Protein AF-A0AAV9P1Z9-F1 (afdb_monomer_lite)

Organism: NCBI:txid1690608

Secondary structure (DSSP, 8-state):
--HHHHHHHHHHHHHHHHHHHHHHHHHH-HHHHHHHH-HHHHTS-HHHHHHHHHHHHHHHHHHHHHHHHT-HHHHHHHHHHHHHHHHHHHHHS-GGGHHHHHHHHHHHHHHHHHHHT-

Structure (mmCIF, N/CA/C/O backbone):
data_AF-A0AAV9P1Z9-F1
#
_entry.id   AF-A0AAV9P1Z9-F1
#
loop_
_atom_site.group_PDB
_atom_site.id
_atom_site.type_symbol
_atom_site.label_atom_id
_atom_site.label_alt_id
_atom_site.label_comp_id
_atom_site.label_asym_id
_atom_site.label_entity_id
_atom_site.label_seq_id
_atom_site.pdbx_PDB_ins_code
_atom_site.Cartn_x
_atom_site.Cartn_y
_atom_site.Cartn_z
_atom_site.occupancy
_atom_site.B_iso_or_equiv
_atom_site.auth_seq_id
_atom_site.auth_comp_id
_atom_site.auth_asym_id
_atom_site.auth_atom_id
_atom_site.pdbx_PDB_model_num
ATOM 1 N N . MET A 1 1 ? -17.976 5.349 20.675 1.00 64.88 1 MET A N 1
ATOM 2 C CA . MET A 1 1 ? -16.627 5.185 20.078 1.00 64.88 1 MET A CA 1
ATOM 3 C C . MET A 1 1 ? -15.817 6.430 20.422 1.00 64.88 1 MET A C 1
ATOM 5 O O . MET A 1 1 ? -16.415 7.497 20.415 1.00 64.88 1 MET A O 1
ATOM 9 N N . SER A 1 2 ? -14.534 6.334 20.797 1.00 84.94 2 SER A N 1
ATOM 10 C CA . SER A 1 2 ? -13.780 7.551 21.150 1.00 84.94 2 SER A CA 1
ATOM 11 C C . SER A 1 2 ? -13.505 8.405 19.900 1.00 84.94 2 SER A C 1
ATOM 13 O O . SER A 1 2 ? -13.288 7.829 18.827 1.00 84.94 2 SER A O 1
ATOM 15 N N . PRO A 1 3 ? -13.468 9.749 20.014 1.00 85.50 3 PRO A N 1
ATOM 16 C CA . PRO A 1 3 ? -13.176 10.638 18.884 1.00 85.50 3 PRO A CA 1
ATOM 17 C C . PRO A 1 3 ? -11.869 10.277 18.164 1.00 85.50 3 PRO A C 1
ATOM 19 O O . PRO A 1 3 ? -11.802 10.266 16.939 1.00 85.50 3 PRO A O 1
ATOM 22 N N . PHE A 1 4 ? -10.855 9.864 18.929 1.00 83.75 4 PHE A N 1
ATOM 23 C CA . PHE A 1 4 ? -9.570 9.405 18.405 1.00 83.75 4 PHE A CA 1
ATOM 24 C C . PHE A 1 4 ? -9.698 8.188 17.469 1.00 83.75 4 PHE A C 1
ATOM 26 O O . PHE A 1 4 ? -9.153 8.197 16.367 1.00 83.75 4 PHE A O 1
ATOM 33 N N . LYS A 1 5 ? -10.484 7.166 17.847 1.00 79.56 5 LYS A N 1
ATOM 34 C CA . LYS A 1 5 ? -10.724 5.984 16.994 1.00 79.56 5 LYS A CA 1
ATOM 35 C C . LYS A 1 5 ? -11.433 6.353 15.690 1.00 79.56 5 LYS A C 1
ATOM 37 O O . LYS A 1 5 ? -11.174 5.755 14.651 1.00 79.56 5 LYS A O 1
ATOM 42 N N . GLN A 1 6 ? -12.332 7.331 15.741 1.00 83.50 6 GLN A N 1
ATOM 43 C CA . GLN A 1 6 ? -13.087 7.773 14.572 1.00 83.50 6 GLN A CA 1
ATOM 44 C C . GLN A 1 6 ? -12.191 8.497 13.561 1.00 83.50 6 GLN A C 1
ATOM 46 O O . GLN A 1 6 ? -12.288 8.229 12.366 1.00 83.50 6 GLN A O 1
ATOM 51 N N . ILE A 1 7 ? -11.257 9.323 14.042 1.00 87.06 7 ILE A N 1
ATOM 52 C CA . ILE A 1 7 ? -10.239 9.976 13.206 1.00 87.06 7 ILE A CA 1
ATOM 53 C C . ILE A 1 7 ? -9.343 8.934 12.525 1.00 87.06 7 ILE A C 1
ATOM 55 O O . ILE A 1 7 ? -9.175 8.987 11.308 1.00 87.06 7 ILE A O 1
ATOM 59 N N . LEU A 1 8 ? -8.826 7.950 13.273 1.00 82.81 8 LEU A N 1
ATOM 60 C CA . LEU A 1 8 ? -7.992 6.882 12.702 1.00 82.81 8 LEU A CA 1
ATOM 61 C C . LEU A 1 8 ? -8.717 6.114 11.590 1.00 82.81 8 LEU A C 1
ATOM 63 O O . LEU A 1 8 ? -8.132 5.839 10.545 1.00 82.81 8 LEU A O 1
ATOM 67 N N . ARG A 1 9 ? -10.006 5.815 11.782 1.00 83.75 9 ARG A N 1
ATOM 68 C CA . ARG A 1 9 ? -10.822 5.146 10.760 1.00 83.75 9 ARG A CA 1
ATOM 69 C C . ARG A 1 9 ? -10.974 5.991 9.501 1.00 83.75 9 ARG A C 1
ATOM 71 O O . ARG A 1 9 ? -10.780 5.467 8.412 1.00 83.75 9 ARG A O 1
ATOM 78 N N . ILE A 1 10 ? -11.278 7.282 9.633 1.00 87.25 10 ILE A N 1
ATOM 79 C CA . ILE A 1 10 ? -11.404 8.185 8.478 1.00 87.25 10 ILE A CA 1
ATOM 80 C C . ILE A 1 10 ? -10.084 8.252 7.704 1.00 87.25 10 ILE A C 1
ATOM 82 O O . ILE A 1 10 ? -10.088 8.126 6.481 1.00 87.25 10 ILE A O 1
ATOM 86 N N . ILE A 1 11 ? -8.958 8.377 8.414 1.00 86.81 11 ILE A N 1
ATOM 87 C CA . ILE A 1 11 ? -7.625 8.369 7.802 1.00 86.81 11 ILE A CA 1
ATOM 88 C C . ILE A 1 11 ? -7.407 7.071 7.018 1.00 86.81 11 ILE A C 1
ATOM 90 O O . ILE A 1 11 ? -7.011 7.134 5.858 1.00 86.81 11 ILE A O 1
ATOM 94 N N . LEU A 1 12 ? -7.715 5.908 7.602 1.00 85.38 12 LEU A N 1
ATOM 95 C CA . LEU A 1 12 ? -7.549 4.609 6.941 1.00 85.38 12 LEU A CA 1
ATOM 96 C C . LEU A 1 12 ? -8.458 4.436 5.714 1.00 85.38 12 LEU A C 1
ATOM 98 O O . LEU A 1 12 ? -8.012 3.869 4.721 1.00 85.38 12 LEU A O 1
ATOM 102 N N . VAL A 1 13 ? -9.690 4.958 5.739 1.00 89.50 13 VAL A N 1
ATOM 103 C CA . VAL A 1 13 ? -10.585 4.952 4.565 1.00 89.50 13 VAL A CA 1
ATOM 104 C C . VAL A 1 13 ? -9.999 5.789 3.429 1.00 89.50 13 VAL A C 1
ATOM 106 O O . VAL A 1 13 ? -9.891 5.306 2.303 1.00 89.50 13 VAL A O 1
ATOM 109 N N . ILE A 1 14 ? -9.598 7.031 3.719 1.00 90.81 14 ILE A N 1
ATOM 110 C CA . ILE A 1 14 ? -9.010 7.933 2.719 1.00 90.81 14 ILE A CA 1
ATOM 111 C C . ILE A 1 14 ? -7.743 7.303 2.134 1.00 90.81 14 ILE A C 1
ATOM 113 O O . ILE A 1 14 ? -7.573 7.258 0.918 1.00 90.81 14 ILE A O 1
ATOM 117 N N . HIS A 1 15 ? -6.889 6.753 2.996 1.00 87.69 15 HIS A N 1
ATOM 118 C CA . HIS A 1 15 ? -5.671 6.048 2.603 1.00 87.69 15 HIS A CA 1
ATOM 119 C C . HIS A 1 15 ? -5.965 4.845 1.703 1.00 87.69 15 HIS A C 1
ATOM 121 O O . HIS A 1 15 ? -5.323 4.660 0.670 1.00 87.69 15 HIS A O 1
ATOM 127 N N . GLY A 1 16 ? -6.997 4.073 2.051 1.00 89.75 16 GLY A N 1
ATOM 128 C CA . GLY A 1 16 ? -7.451 2.935 1.266 1.00 89.75 16 GLY A CA 1
ATOM 129 C C . GLY A 1 16 ? -7.831 3.324 -0.162 1.00 89.75 16 GLY A C 1
ATOM 130 O O . GLY A 1 16 ? -7.361 2.706 -1.117 1.00 89.75 16 GLY A O 1
ATOM 131 N N . PHE A 1 17 ? -8.605 4.399 -0.325 1.00 93.69 17 PHE A N 1
ATOM 132 C CA . PHE A 1 17 ? -8.967 4.906 -1.650 1.00 93.69 17 PHE A CA 1
ATOM 133 C C . PHE A 1 17 ? -7.775 5.469 -2.427 1.00 93.69 17 PHE A C 1
ATOM 135 O O . PHE A 1 17 ? -7.678 5.233 -3.632 1.00 93.69 17 PHE A O 1
ATOM 142 N N . LEU A 1 18 ? -6.846 6.160 -1.759 1.00 93.00 18 LEU A N 1
ATOM 143 C CA . LEU A 1 18 ? -5.629 6.665 -2.399 1.00 93.00 18 LEU A CA 1
ATOM 144 C C . LEU A 1 18 ? -4.752 5.527 -2.934 1.00 93.00 18 LEU A C 1
ATOM 146 O O . LEU A 1 18 ? -4.297 5.606 -4.073 1.00 93.00 18 LEU A O 1
ATOM 150 N N . ASN A 1 19 ? -4.580 4.441 -2.176 1.00 91.62 19 ASN A N 1
ATOM 151 C CA . ASN A 1 19 ? -3.878 3.253 -2.666 1.00 91.62 19 ASN A CA 1
ATOM 152 C C . ASN A 1 19 ? -4.577 2.605 -3.861 1.00 91.62 19 ASN A C 1
ATOM 154 O O . ASN A 1 19 ? -3.909 2.151 -4.781 1.00 91.62 19 ASN A O 1
ATOM 158 N N . ILE A 1 20 ? -5.912 2.518 -3.842 1.00 94.75 20 ILE A N 1
ATOM 159 C CA . ILE A 1 20 ? -6.671 1.936 -4.956 1.00 94.75 20 ILE A CA 1
ATOM 160 C C . ILE A 1 20 ? -6.447 2.775 -6.216 1.00 94.75 20 ILE A C 1
ATOM 162 O O . ILE A 1 20 ? -6.119 2.229 -7.268 1.00 94.75 20 ILE A O 1
ATOM 166 N N . ALA A 1 21 ? -6.559 4.101 -6.105 1.00 95.62 21 ALA A N 1
ATOM 167 C CA . ALA A 1 21 ? -6.317 5.019 -7.213 1.00 95.62 21 ALA A CA 1
ATOM 168 C C . ALA A 1 21 ? -4.871 4.929 -7.729 1.00 95.62 21 ALA A C 1
ATOM 170 O O . ALA A 1 21 ? -4.652 4.798 -8.935 1.00 95.62 21 ALA A O 1
ATOM 171 N N . GLN A 1 22 ? -3.888 4.930 -6.823 1.00 94.06 22 GLN A N 1
ATOM 172 C CA . GLN A 1 22 ? -2.484 4.724 -7.171 1.00 94.06 22 GLN A CA 1
ATOM 173 C C . GLN A 1 22 ? -2.284 3.375 -7.865 1.00 94.06 22 GLN A C 1
ATOM 175 O O . GLN A 1 22 ? -1.633 3.313 -8.902 1.00 94.06 22 GLN A O 1
ATOM 180 N N . GLY A 1 23 ? -2.858 2.304 -7.324 1.00 93.94 23 GLY A N 1
ATOM 181 C CA . GLY A 1 23 ? -2.739 0.958 -7.858 1.00 93.94 23 GLY A CA 1
ATOM 182 C C . GLY A 1 23 ? -3.295 0.843 -9.274 1.00 93.94 23 GLY A C 1
ATOM 183 O O . GLY A 1 23 ? -2.609 0.317 -10.147 1.00 93.94 23 GLY A O 1
ATOM 184 N N . PHE A 1 24 ? -4.467 1.426 -9.547 1.00 97.12 24 PHE A N 1
ATOM 185 C CA . PHE A 1 24 ? -4.990 1.522 -10.912 1.00 97.12 24 PHE A CA 1
ATOM 186 C C . PHE A 1 24 ? -4.052 2.303 -11.834 1.00 97.12 24 PHE A C 1
ATOM 188 O O . PHE A 1 24 ? -3.783 1.855 -12.948 1.00 97.12 24 PHE A O 1
ATOM 195 N N . TYR A 1 25 ? -3.507 3.431 -11.375 1.00 96.00 25 TYR A N 1
ATOM 196 C CA . TYR A 1 25 ? -2.540 4.192 -12.163 1.00 96.00 25 TYR A CA 1
ATOM 197 C C . TYR A 1 25 ? -1.280 3.371 -12.484 1.00 96.00 25 TYR A C 1
ATOM 199 O O . TYR A 1 25 ? -0.824 3.385 -13.627 1.00 96.00 25 TYR A O 1
ATOM 207 N N . VAL A 1 26 ? -0.762 2.588 -11.533 1.00 94.56 26 VAL A N 1
ATOM 208 C CA . VAL A 1 26 ? 0.383 1.695 -11.771 1.00 94.56 26 VAL A CA 1
ATOM 209 C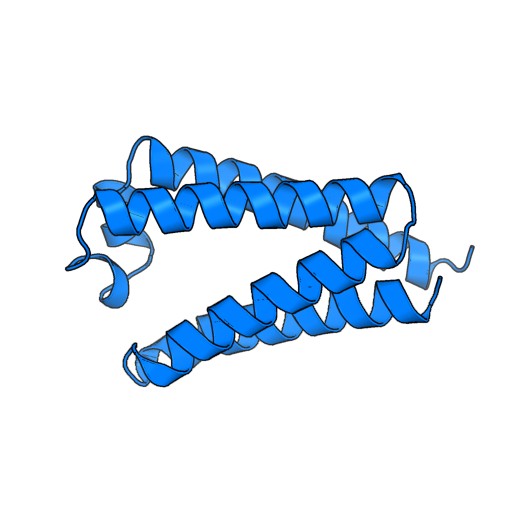 C . VAL A 1 26 ? 0.024 0.569 -12.747 1.00 94.56 26 VAL A C 1
ATOM 211 O O . VAL A 1 26 ? 0.831 0.233 -13.607 1.00 94.56 26 VAL A O 1
ATOM 214 N N . VAL A 1 27 ? -1.178 -0.009 -12.655 1.00 94.62 27 VAL A N 1
ATOM 215 C CA . VAL A 1 27 ? -1.609 -1.103 -13.543 1.00 94.62 27 VAL A CA 1
ATOM 216 C C . VAL A 1 27 ? -1.748 -0.631 -14.993 1.00 94.62 27 VAL A C 1
ATOM 218 O O . VAL A 1 27 ? -1.257 -1.301 -15.904 1.00 94.62 27 VAL A O 1
ATOM 221 N N . PHE A 1 28 ? -2.393 0.519 -15.211 1.00 96.75 28 PHE A N 1
ATOM 222 C CA . PHE A 1 28 ? -2.667 1.036 -16.556 1.00 96.75 28 PHE A CA 1
ATOM 223 C C . PHE A 1 28 ? -1.508 1.839 -17.156 1.00 96.75 28 PHE A C 1
ATOM 225 O O . PHE A 1 28 ? -1.377 1.894 -18.376 1.00 96.75 28 PHE A O 1
ATOM 232 N N . SER A 1 29 ? -0.654 2.429 -16.317 1.00 96.00 29 SER A N 1
ATOM 233 C CA . SER A 1 29 ? 0.460 3.286 -16.740 1.00 96.00 29 SER A CA 1
ATOM 234 C C . SER A 1 29 ? 1.756 2.990 -15.962 1.00 96.00 29 SER A C 1
ATOM 236 O O . SER A 1 29 ? 2.367 3.913 -15.410 1.00 96.00 29 SER A O 1
ATOM 238 N N . PRO A 1 30 ? 2.244 1.731 -15.937 1.00 91.88 30 PRO A N 1
ATOM 239 C CA . PRO A 1 30 ? 3.337 1.302 -15.057 1.00 91.88 30 PRO A CA 1
ATOM 240 C C . PRO A 1 30 ? 4.622 2.102 -15.274 1.00 91.88 30 PRO A C 1
ATOM 242 O O . PRO A 1 30 ? 5.260 2.539 -14.318 1.00 91.88 30 PRO A O 1
ATOM 245 N N . ARG A 1 31 ? 4.986 2.369 -16.534 1.00 92.31 31 ARG A N 1
ATOM 246 C CA . ARG A 1 31 ? 6.192 3.137 -16.881 1.00 92.31 31 ARG A CA 1
ATOM 247 C C . ARG A 1 31 ? 6.098 4.608 -16.485 1.00 92.31 31 ARG A C 1
ATOM 249 O O . ARG A 1 31 ? 7.102 5.190 -16.080 1.00 92.31 31 ARG A O 1
ATOM 256 N N . ALA A 1 32 ? 4.920 5.216 -16.616 1.00 93.25 32 ALA A N 1
ATOM 257 C CA . ALA A 1 32 ? 4.711 6.607 -16.224 1.00 93.25 32 ALA A CA 1
ATOM 258 C C . ALA A 1 32 ? 4.765 6.750 -14.699 1.00 93.25 32 ALA A C 1
ATOM 260 O O . ALA A 1 32 ? 5.439 7.646 -14.192 1.00 93.25 32 ALA A O 1
ATOM 261 N N . TRP A 1 33 ? 4.137 5.815 -13.980 1.00 93.06 33 TRP A N 1
ATOM 262 C CA . TRP A 1 33 ? 4.234 5.745 -12.528 1.00 93.06 33 TRP A CA 1
ATOM 263 C C . TRP A 1 33 ? 5.676 5.531 -12.069 1.00 93.06 33 TRP A C 1
ATOM 265 O O . TRP A 1 33 ? 6.159 6.291 -11.241 1.00 93.06 33 TRP A O 1
ATOM 275 N N . ALA A 1 34 ? 6.404 4.579 -12.657 1.00 89.25 34 ALA A N 1
ATOM 276 C CA . ALA A 1 34 ? 7.791 4.293 -12.295 1.00 89.25 34 ALA A CA 1
ATOM 277 C C . ALA A 1 34 ? 8.713 5.518 -12.422 1.00 89.25 34 ALA A C 1
ATOM 279 O O . ALA A 1 34 ? 9.549 5.752 -11.554 1.00 89.25 34 ALA A O 1
ATOM 280 N N . LYS A 1 35 ? 8.530 6.339 -13.466 1.00 89.31 35 LYS A N 1
ATOM 281 C CA . LYS A 1 35 ? 9.269 7.603 -13.634 1.00 89.31 35 LYS A CA 1
ATOM 282 C C . LYS A 1 35 ? 8.987 8.614 -12.519 1.00 89.31 35 LYS A C 1
ATOM 284 O O . LYS A 1 35 ? 9.884 9.368 -12.163 1.00 89.31 35 LYS A O 1
ATOM 289 N N . GLN A 1 36 ? 7.766 8.638 -11.985 1.00 88.12 36 GLN A N 1
ATOM 290 C CA . GLN A 1 36 ? 7.368 9.533 -10.891 1.00 88.12 36 GLN A CA 1
ATOM 291 C C . GLN A 1 36 ? 7.765 8.985 -9.515 1.00 88.12 36 GLN A C 1
ATOM 293 O O . GLN A 1 36 ? 8.182 9.747 -8.650 1.00 88.12 36 GLN A O 1
ATOM 298 N N . ALA A 1 37 ? 7.649 7.669 -9.322 1.00 82.69 37 ALA A N 1
ATOM 299 C CA . ALA A 1 37 ? 7.949 6.976 -8.072 1.00 82.69 37 ALA A CA 1
ATOM 300 C C . ALA A 1 37 ? 9.452 6.953 -7.748 1.00 82.69 37 ALA A C 1
ATOM 302 O O . ALA A 1 37 ? 9.838 6.740 -6.599 1.00 82.69 37 ALA A O 1
ATOM 303 N N . GLY A 1 38 ? 10.297 7.196 -8.752 1.00 76.88 38 GLY A N 1
ATOM 304 C CA . GLY A 1 38 ? 11.724 7.431 -8.585 1.00 76.88 38 GLY A CA 1
ATOM 305 C C . GLY A 1 38 ? 12.609 6.288 -9.093 1.00 76.88 38 GLY A C 1
ATOM 306 O O . GLY A 1 38 ? 12.116 5.289 -9.626 1.00 76.88 38 GLY A O 1
ATOM 307 N N . PRO A 1 39 ? 13.940 6.424 -8.933 1.00 76.88 39 PRO A N 1
ATOM 308 C CA . PRO A 1 39 ? 14.939 5.585 -9.606 1.00 76.88 39 PRO A CA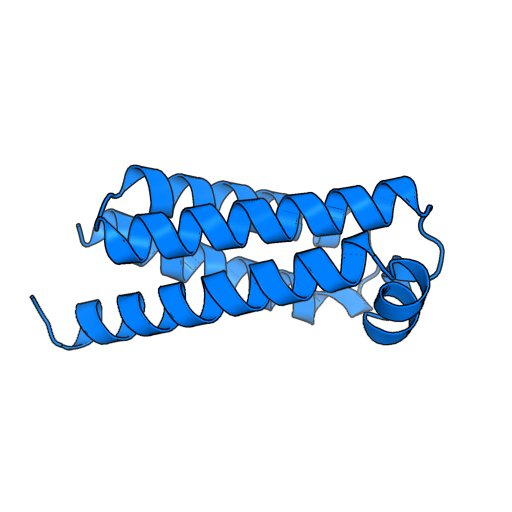 1
ATOM 309 C C . PRO A 1 39 ? 14.764 4.079 -9.381 1.00 76.88 39 PRO A C 1
ATOM 311 O O . PRO A 1 39 ? 15.020 3.285 -10.283 1.00 76.88 39 PRO A O 1
ATOM 314 N N . ALA A 1 40 ? 14.252 3.695 -8.213 1.00 69.50 40 ALA A N 1
ATOM 315 C CA . ALA A 1 40 ? 13.961 2.315 -7.840 1.00 69.50 40 ALA A CA 1
ATOM 316 C C . ALA A 1 40 ? 13.045 1.572 -8.816 1.00 69.50 40 ALA A C 1
ATOM 318 O O . ALA A 1 40 ? 13.240 0.386 -9.077 1.00 69.50 40 ALA A O 1
ATOM 319 N N . PHE A 1 41 ? 12.054 2.262 -9.373 1.00 77.62 41 PHE A N 1
ATOM 320 C CA . PHE A 1 41 ? 11.010 1.624 -10.168 1.00 77.62 41 PHE A CA 1
ATOM 321 C C . PHE A 1 41 ? 11.264 1.751 -11.673 1.00 77.62 41 PHE A C 1
ATOM 323 O O . PHE A 1 41 ? 10.731 0.962 -12.451 1.00 77.62 41 PHE A O 1
ATOM 330 N N . VAL A 1 42 ? 12.117 2.692 -12.099 1.00 80.44 42 VAL A N 1
ATOM 331 C CA . VAL A 1 42 ? 12.392 2.989 -13.520 1.00 80.44 42 VAL A CA 1
ATOM 332 C C . VAL A 1 42 ? 12.959 1.778 -14.274 1.00 80.44 42 VAL A C 1
ATOM 334 O O . VAL A 1 42 ? 12.604 1.566 -15.433 1.00 80.44 42 VAL A O 1
ATOM 337 N N . GLY A 1 43 ? 13.782 0.956 -13.615 1.00 78.44 43 GLY A N 1
ATOM 338 C CA . GLY A 1 43 ? 14.372 -0.259 -14.193 1.00 78.44 43 GLY A CA 1
ATOM 339 C C . GLY A 1 43 ? 13.519 -1.527 -14.065 1.00 78.44 43 GLY A C 1
ATOM 340 O O . GLY A 1 43 ? 13.889 -2.565 -14.608 1.00 78.44 43 GLY A O 1
ATOM 341 N N . SER A 1 44 ? 12.384 -1.470 -13.363 1.00 82.50 44 SER A N 1
ATOM 342 C CA . SER A 1 44 ? 11.540 -2.649 -13.134 1.00 82.50 44 SER A CA 1
ATOM 343 C C . SER A 1 44 ? 10.814 -3.090 -14.411 1.00 82.50 44 SER A C 1
ATOM 345 O O . SER A 1 44 ? 10.516 -2.277 -15.294 1.00 82.50 44 SER A O 1
ATOM 347 N N . SER A 1 45 ? 10.508 -4.385 -14.529 1.00 87.31 45 SER A N 1
ATOM 348 C CA . SER A 1 45 ? 9.664 -4.892 -15.618 1.00 87.31 45 SER A CA 1
ATOM 349 C C . SER A 1 45 ? 8.221 -4.403 -15.463 1.00 87.31 45 SER A C 1
ATOM 351 O O . SER A 1 45 ? 7.763 -4.113 -14.357 1.00 87.31 45 SER A O 1
ATOM 353 N N . GLU A 1 46 ? 7.471 -4.330 -16.564 1.00 85.75 46 GLU A N 1
ATOM 354 C CA . GLU A 1 46 ? 6.062 -3.916 -16.500 1.00 85.75 46 GLU A CA 1
ATOM 355 C C . GLU A 1 46 ? 5.212 -4.885 -15.686 1.00 85.75 46 GLU A C 1
ATOM 357 O O . GLU A 1 46 ? 4.390 -4.424 -14.901 1.00 85.75 46 GLU A O 1
ATOM 362 N N . GLN A 1 47 ? 5.456 -6.198 -15.783 1.00 85.88 47 GLN A N 1
ATOM 363 C CA . GLN A 1 47 ? 4.733 -7.172 -14.960 1.00 85.88 47 GLN A CA 1
ATOM 364 C C . GLN A 1 47 ? 5.000 -6.973 -13.462 1.00 85.88 47 GLN A C 1
ATOM 366 O O . GLN A 1 47 ? 4.078 -7.091 -12.655 1.00 85.88 47 GLN A O 1
ATOM 371 N N . ALA A 1 48 ? 6.238 -6.641 -13.076 1.00 82.50 48 ALA A N 1
ATOM 372 C CA . ALA A 1 48 ? 6.569 -6.353 -11.682 1.00 82.50 48 ALA A CA 1
ATOM 373 C C . ALA A 1 48 ? 5.845 -5.090 -11.190 1.00 82.50 48 ALA A C 1
ATOM 375 O O . ALA A 1 48 ? 5.225 -5.105 -10.129 1.00 82.50 48 ALA A O 1
A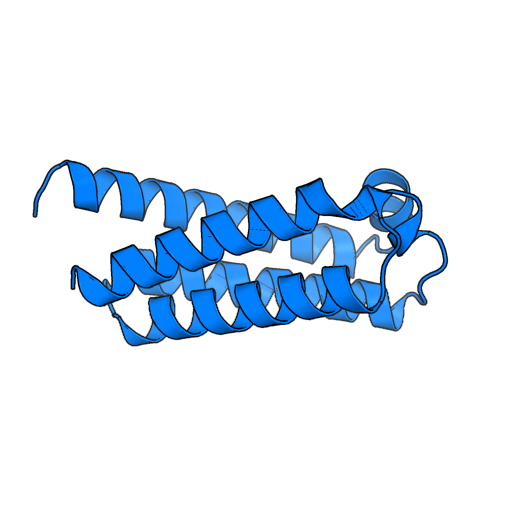TOM 376 N N . LEU A 1 49 ? 5.849 -4.022 -11.992 1.00 85.56 49 LEU A N 1
ATOM 377 C CA . LEU A 1 49 ? 5.140 -2.780 -11.678 1.00 85.56 49 LEU A CA 1
ATOM 378 C C . LEU A 1 49 ? 3.626 -3.005 -11.578 1.00 85.56 49 LEU A C 1
ATOM 380 O O . LEU A 1 49 ? 3.005 -2.591 -10.606 1.00 85.56 49 LEU A O 1
ATOM 384 N N . GLN A 1 50 ? 3.026 -3.731 -12.519 1.00 86.88 50 GLN A N 1
ATOM 385 C CA . GLN A 1 50 ? 1.607 -4.088 -12.462 1.00 86.88 50 GLN A CA 1
ATOM 386 C C . GLN A 1 50 ? 1.276 -4.926 -11.224 1.00 86.88 50 GLN A C 1
ATOM 388 O O . GLN A 1 50 ? 0.243 -4.697 -10.599 1.00 86.88 50 GLN A O 1
ATOM 393 N N . SER A 1 51 ? 2.166 -5.835 -10.818 1.00 83.00 51 SER A N 1
ATOM 394 C CA . SER A 1 51 ? 2.010 -6.611 -9.581 1.00 83.00 51 SER A CA 1
ATOM 395 C C . SER A 1 51 ? 2.031 -5.714 -8.339 1.00 83.00 51 SER A C 1
ATOM 397 O O . SER A 1 51 ? 1.202 -5.891 -7.448 1.00 83.00 51 SER A O 1
ATOM 399 N N . ILE A 1 52 ? 2.907 -4.702 -8.303 1.00 86.56 52 ILE A N 1
ATOM 400 C CA . ILE A 1 52 ? 2.902 -3.661 -7.258 1.00 86.56 52 ILE A CA 1
ATOM 401 C C . ILE A 1 52 ? 1.569 -2.905 -7.269 1.00 86.56 52 ILE A C 1
ATOM 403 O O . ILE A 1 52 ? 0.971 -2.695 -6.214 1.00 86.56 52 ILE A O 1
ATOM 407 N N . GLY A 1 53 ? 1.072 -2.540 -8.452 1.00 89.81 53 GLY A N 1
ATOM 408 C CA . GLY A 1 53 ? -0.221 -1.881 -8.616 1.00 89.81 53 GLY A CA 1
ATOM 409 C C . GLY A 1 53 ? -1.382 -2.700 -8.053 1.00 89.81 53 GLY A C 1
ATOM 410 O O . GLY A 1 53 ? -2.153 -2.195 -7.237 1.00 89.81 53 GLY A O 1
ATOM 411 N N . LEU A 1 54 ? -1.463 -3.983 -8.413 1.00 88.50 54 LEU A N 1
ATOM 412 C CA . LEU A 1 54 ? -2.458 -4.921 -7.883 1.00 88.50 54 LEU A CA 1
ATOM 413 C C . LEU A 1 54 ? -2.334 -5.093 -6.363 1.00 88.50 54 LEU A C 1
ATOM 415 O O . LEU A 1 54 ? -3.346 -5.094 -5.661 1.00 88.50 54 LEU A O 1
ATOM 419 N N . GLY A 1 55 ? -1.106 -5.173 -5.841 1.00 86.00 55 GLY A N 1
ATOM 420 C CA . GLY A 1 55 ? -0.845 -5.192 -4.403 1.00 86.00 55 GLY A CA 1
ATOM 421 C C . GLY A 1 55 ? -1.375 -3.939 -3.703 1.00 86.00 55 GLY A C 1
ATOM 422 O O . GLY A 1 55 ? -2.054 -4.043 -2.683 1.00 86.00 55 GLY A O 1
ATOM 423 N N . SER A 1 56 ? -1.151 -2.759 -4.287 1.00 91.00 56 SER A N 1
ATOM 424 C CA . SER A 1 56 ? -1.666 -1.485 -3.771 1.00 91.00 56 SER A CA 1
ATOM 425 C C . SER A 1 56 ? -3.199 -1.461 -3.736 1.00 91.00 56 SER A C 1
ATOM 427 O O . SER A 1 56 ? -3.782 -1.078 -2.721 1.00 91.00 56 SER A O 1
ATOM 429 N N . ILE A 1 57 ? -3.867 -1.967 -4.782 1.00 92.75 57 ILE A N 1
ATOM 430 C CA . ILE A 1 57 ? -5.332 -2.122 -4.799 1.00 92.75 57 ILE A CA 1
ATOM 431 C C . ILE A 1 57 ? -5.791 -3.031 -3.654 1.00 92.75 57 ILE A C 1
ATOM 433 O O . ILE A 1 57 ? -6.702 -2.661 -2.916 1.00 92.75 57 ILE A O 1
ATOM 437 N N . GLY A 1 58 ? -5.147 -4.188 -3.468 1.00 88.69 58 GLY A N 1
ATOM 438 C CA . GLY A 1 58 ? -5.476 -5.128 -2.394 1.00 88.69 58 GLY A CA 1
ATOM 439 C C . GLY A 1 58 ? -5.320 -4.512 -1.001 1.00 88.69 58 GLY A C 1
ATOM 440 O O . GLY A 1 58 ? -6.246 -4.564 -0.192 1.00 88.69 58 GLY A O 1
ATOM 441 N 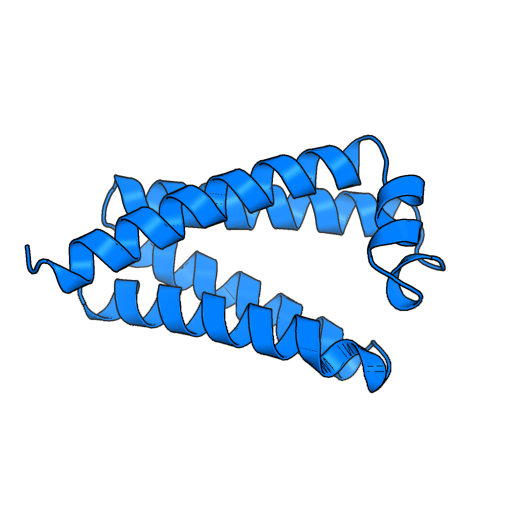N . VAL A 1 59 ? -4.186 -3.858 -0.735 1.00 89.12 59 VAL A N 1
ATOM 442 C CA . VAL A 1 59 ? -3.931 -3.145 0.529 1.00 89.12 59 VAL A CA 1
ATOM 443 C C . VAL A 1 59 ? -4.965 -2.049 0.762 1.00 89.12 59 VAL A C 1
ATOM 445 O O . VAL A 1 59 ? -5.478 -1.910 1.872 1.00 89.12 59 VAL A O 1
ATOM 448 N N . GLY A 1 60 ? -5.297 -1.281 -0.276 1.00 91.25 60 GLY A N 1
ATOM 449 C CA . GLY A 1 60 ? -6.308 -0.237 -0.188 1.00 91.25 60 GLY A CA 1
ATOM 450 C C . GLY A 1 60 ? -7.707 -0.774 0.103 1.00 91.25 60 GLY A C 1
ATOM 451 O O . GLY A 1 60 ? -8.394 -0.246 0.978 1.00 91.25 60 GLY A O 1
ATOM 452 N N . ALA A 1 61 ? -8.098 -1.863 -0.562 1.00 89.88 61 ALA A N 1
ATOM 453 C CA . ALA A 1 61 ? -9.381 -2.523 -0.354 1.00 89.88 61 ALA A CA 1
ATOM 454 C C . ALA A 1 61 ? -9.503 -3.086 1.066 1.00 89.88 61 ALA A C 1
ATOM 456 O O . ALA A 1 61 ? -10.487 -2.806 1.747 1.00 8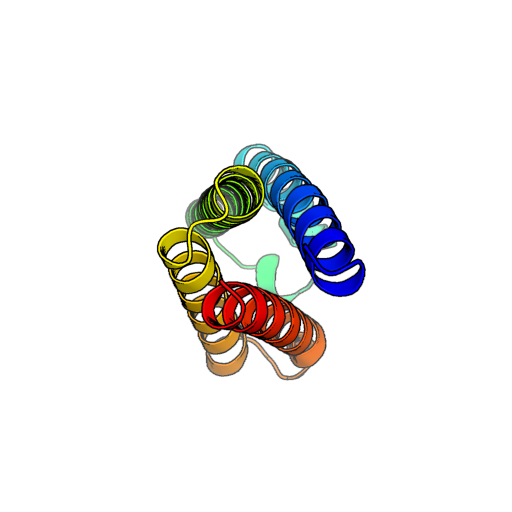9.88 61 ALA A O 1
ATOM 457 N N . TYR A 1 62 ? -8.497 -3.819 1.549 1.00 87.81 62 TYR A N 1
ATOM 458 C CA . TYR A 1 62 ? -8.511 -4.365 2.905 1.00 87.81 62 TYR A CA 1
ATOM 459 C C . TYR A 1 62 ? -8.482 -3.270 3.981 1.00 87.81 62 TYR A C 1
ATOM 461 O O . TYR A 1 62 ? -9.212 -3.374 4.967 1.00 87.81 62 TYR A O 1
ATOM 469 N N . GLY A 1 63 ? -7.732 -2.184 3.764 1.00 86.69 63 GLY A N 1
ATOM 470 C CA . GLY A 1 63 ? -7.720 -1.032 4.666 1.00 86.69 63 GLY A CA 1
ATOM 471 C C . GLY A 1 63 ? -9.081 -0.334 4.747 1.00 86.69 63 GLY A C 1
ATOM 472 O O . GLY A 1 63 ? -9.576 -0.071 5.844 1.00 86.69 63 GLY A O 1
ATOM 473 N N . ALA A 1 64 ? -9.721 -0.090 3.600 1.00 87.69 64 ALA A N 1
ATOM 474 C CA . ALA A 1 64 ? -11.044 0.529 3.535 1.00 87.69 64 ALA A CA 1
ATOM 475 C C . ALA A 1 64 ? -12.142 -0.382 4.107 1.00 87.69 64 ALA A C 1
ATOM 477 O O . ALA A 1 64 ? -12.984 0.088 4.873 1.00 87.69 64 ALA A O 1
ATOM 478 N N . LEU A 1 65 ? -12.115 -1.683 3.788 1.00 87.44 65 LEU A N 1
ATOM 479 C CA . LEU A 1 65 ? -13.061 -2.663 4.321 1.00 87.44 65 LEU A CA 1
ATOM 480 C C . LEU A 1 65 ? -12.934 -2.783 5.835 1.00 87.44 65 LEU A C 1
ATOM 482 O O . LEU A 1 65 ? -13.948 -2.662 6.508 1.00 87.44 65 LEU A O 1
ATOM 486 N N . GLY A 1 66 ? -11.720 -2.920 6.379 1.00 85.00 66 GLY A N 1
ATOM 487 C CA . GLY A 1 66 ? -11.501 -2.939 7.828 1.00 85.00 66 GLY A CA 1
ATOM 488 C C . GLY A 1 66 ? -11.974 -1.655 8.503 1.00 85.00 66 GLY A C 1
ATOM 489 O O . GLY A 1 66 ? -12.649 -1.703 9.530 1.00 85.00 66 GLY A O 1
ATOM 490 N N . ALA A 1 67 ? -11.710 -0.500 7.885 1.00 84.50 67 ALA A N 1
ATOM 491 C CA . ALA A 1 67 ? -12.175 0.789 8.380 1.00 84.50 67 ALA A CA 1
ATOM 492 C C . ALA A 1 67 ? -13.701 0.950 8.338 1.00 84.50 67 ALA A C 1
ATOM 494 O O . ALA A 1 67 ? -14.271 1.589 9.226 1.00 84.50 67 ALA A O 1
ATOM 495 N N . TYR A 1 68 ? -14.375 0.351 7.358 1.00 84.25 68 TYR A N 1
ATOM 496 C CA . TYR A 1 68 ? -15.830 0.355 7.235 1.00 84.25 68 TYR A CA 1
ATOM 497 C C . TYR A 1 68 ? -16.497 -0.650 8.187 1.00 84.25 68 TYR A C 1
ATOM 499 O O . TYR A 1 68 ? -17.329 -0.253 9.005 1.00 84.25 68 TYR A O 1
ATOM 507 N N . SER A 1 69 ? -16.088 -1.922 8.136 1.00 86.44 69 SER A N 1
ATOM 508 C CA . SER A 1 69 ? -16.655 -3.030 8.917 1.00 86.44 69 SER A CA 1
ATOM 509 C C . SER A 1 69 ? -16.212 -3.044 10.379 1.00 86.44 69 SER A C 1
ATOM 511 O O . SER A 1 69 ? -16.839 -3.706 11.201 1.00 86.44 69 SER A O 1
ATOM 513 N N . ASN A 1 70 ? -15.165 -2.287 10.715 1.00 82.75 70 ASN A N 1
ATOM 514 C CA . ASN A 1 70 ? -14.540 -2.261 12.033 1.00 82.75 70 ASN A CA 1
ATOM 515 C C . ASN A 1 70 ? -14.011 -3.632 12.490 1.00 82.75 70 ASN A C 1
ATOM 517 O O . ASN A 1 70 ? -14.032 -3.951 13.677 1.00 82.75 70 ASN A O 1
ATOM 521 N N . ASP A 1 71 ? -13.540 -4.439 11.544 1.00 84.81 71 ASP A N 1
ATOM 522 C CA . ASP A 1 71 ? -13.058 -5.792 11.798 1.00 84.81 71 ASP A CA 1
ATOM 523 C C . ASP A 1 71 ? -11.522 -5.832 11.867 1.00 84.81 71 ASP A C 1
ATOM 525 O O . ASP A 1 71 ? -10.800 -5.475 10.930 1.00 84.81 71 ASP A O 1
ATOM 529 N N . ARG A 1 72 ? -11.029 -6.306 13.016 1.00 83.12 72 ARG A N 1
ATOM 530 C CA . ARG A 1 72 ? -9.608 -6.447 13.348 1.00 83.12 72 ARG A CA 1
ATOM 531 C C . ARG A 1 72 ? -8.816 -7.302 12.360 1.00 83.12 72 ARG A C 1
ATOM 533 O O . ARG A 1 72 ? -7.642 -7.022 12.139 1.00 83.12 72 ARG A O 1
ATOM 540 N N . HIS A 1 73 ? -9.431 -8.303 11.730 1.00 84.62 73 HIS A N 1
ATOM 541 C CA . HIS A 1 73 ? -8.724 -9.191 10.804 1.00 84.62 73 HIS A CA 1
ATOM 542 C C . HIS A 1 73 ? -8.290 -8.437 9.543 1.00 84.62 73 HIS A C 1
ATOM 544 O O . HIS A 1 73 ? -7.167 -8.610 9.074 1.00 84.62 73 HIS A O 1
ATOM 550 N N . PHE A 1 74 ? -9.131 -7.529 9.043 1.00 86.12 74 PHE A N 1
ATOM 551 C CA . PHE A 1 74 ? -8.793 -6.683 7.899 1.00 86.12 74 PHE A CA 1
ATOM 552 C C . PHE A 1 74 ? -7.675 -5.689 8.219 1.00 86.12 74 PHE A C 1
ATOM 554 O O . PHE A 1 74 ? -6.781 -5.476 7.397 1.00 86.12 74 PHE A O 1
ATOM 561 N N . TYR A 1 75 ? -7.671 -5.120 9.426 1.00 82.94 75 TYR A N 1
ATOM 562 C CA . TYR A 1 75 ? -6.578 -4.255 9.866 1.00 82.94 75 TYR A CA 1
ATOM 563 C C . TYR A 1 75 ? -5.258 -5.022 10.020 1.00 82.94 75 TYR A C 1
ATOM 565 O O . TYR A 1 75 ? -4.225 -4.549 9.546 1.00 82.94 75 TYR A O 1
ATOM 573 N N . ALA A 1 76 ? -5.285 -6.220 10.611 1.00 81.19 76 ALA A N 1
ATOM 574 C CA . ALA A 1 76 ? -4.103 -7.070 10.750 1.00 81.19 76 ALA A CA 1
ATOM 575 C C . ALA A 1 76 ? -3.528 -7.486 9.385 1.00 81.19 76 ALA A C 1
ATOM 577 O O . ALA A 1 76 ? -2.320 -7.397 9.170 1.00 81.19 76 ALA A O 1
ATOM 578 N N . LEU A 1 77 ? -4.388 -7.865 8.432 1.00 82.88 77 LEU A N 1
ATOM 579 C CA . LEU A 1 77 ? -3.976 -8.161 7.057 1.00 82.88 77 LEU A CA 1
ATOM 580 C C . LEU A 1 77 ? -3.381 -6.930 6.368 1.00 82.88 77 LEU A C 1
ATOM 582 O O . LEU A 1 77 ? -2.338 -7.032 5.722 1.00 82.88 77 LEU A O 1
ATOM 586 N N . THR A 1 78 ? -3.997 -5.757 6.549 1.00 86.06 78 THR A N 1
ATOM 587 C CA . THR A 1 78 ? -3.468 -4.485 6.032 1.00 86.06 78 THR A CA 1
ATOM 588 C C . THR A 1 78 ? -2.062 -4.227 6.566 1.00 86.06 78 THR A C 1
ATOM 590 O O . THR A 1 78 ? -1.154 -3.954 5.784 1.00 86.06 78 THR A O 1
ATOM 593 N N . ALA A 1 79 ? -1.854 -4.375 7.875 1.00 85.38 79 ALA A N 1
ATOM 594 C CA . ALA A 1 79 ? -0.544 -4.210 8.489 1.00 85.38 79 ALA A CA 1
ATOM 595 C C . ALA A 1 79 ? 0.485 -5.224 7.971 1.00 85.38 79 ALA A C 1
ATOM 597 O O . ALA A 1 79 ? 1.604 -4.841 7.638 1.00 85.38 79 ALA A O 1
ATOM 598 N N . LEU A 1 80 ? 0.108 -6.501 7.856 1.00 85.38 80 LEU A N 1
ATOM 599 C CA . LEU A 1 80 ? 0.993 -7.559 7.369 1.00 85.38 80 LEU A CA 1
ATOM 600 C C . LEU A 1 80 ? 1.505 -7.271 5.952 1.00 85.38 80 LEU A C 1
ATOM 602 O O . LEU A 1 80 ? 2.708 -7.355 5.699 1.00 85.38 80 LEU A O 1
ATOM 606 N N . MET A 1 81 ? 0.611 -6.900 5.032 1.00 82.75 81 MET A N 1
ATOM 607 C CA . MET A 1 81 ? 0.999 -6.575 3.655 1.00 82.75 81 MET A CA 1
ATOM 608 C C . MET A 1 81 ? 1.919 -5.348 3.602 1.00 82.75 81 MET A C 1
ATOM 610 O O . MET A 1 81 ? 2.912 -5.360 2.878 1.00 82.7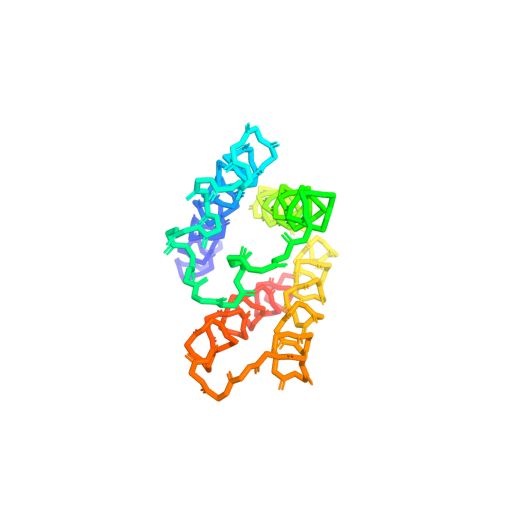5 81 MET A O 1
ATOM 614 N N . ARG A 1 82 ? 1.628 -4.317 4.409 1.00 85.94 82 ARG A N 1
ATOM 615 C CA . ARG A 1 82 ? 2.439 -3.094 4.518 1.00 85.94 82 ARG A CA 1
ATOM 616 C C . ARG A 1 82 ? 3.846 -3.378 5.045 1.00 85.94 82 ARG A C 1
ATOM 618 O O . ARG A 1 82 ? 4.823 -2.940 4.446 1.00 85.94 82 ARG A O 1
ATOM 625 N N . TYR A 1 83 ? 3.968 -4.160 6.119 1.00 85.44 83 TYR A N 1
ATOM 626 C CA . TYR A 1 83 ? 5.273 -4.566 6.650 1.00 85.44 83 TYR A CA 1
ATOM 627 C C . TYR A 1 83 ? 6.058 -5.427 5.664 1.00 85.44 83 TYR A C 1
ATOM 629 O O . TYR A 1 83 ? 7.265 -5.244 5.530 1.00 85.44 83 TYR A O 1
ATOM 637 N N . THR A 1 84 ? 5.379 -6.331 4.951 1.00 82.62 84 THR A N 1
ATOM 638 C CA . THR A 1 84 ? 6.016 -7.161 3.920 1.00 82.62 84 THR A CA 1
ATOM 639 C C . THR A 1 84 ? 6.603 -6.279 2.821 1.00 82.62 84 THR A C 1
ATOM 641 O O . THR A 1 84 ? 7.772 -6.428 2.481 1.00 82.62 84 THR A O 1
ATOM 644 N N . PHE A 1 85 ? 5.836 -5.301 2.335 1.00 81.81 85 PHE A N 1
ATOM 645 C CA . PHE A 1 85 ? 6.308 -4.356 1.326 1.00 81.81 85 PHE A CA 1
ATOM 646 C C . PHE A 1 85 ? 7.469 -3.488 1.838 1.00 81.81 85 PHE A C 1
ATOM 648 O O . PHE A 1 85 ? 8.488 -3.375 1.160 1.00 81.81 85 PHE A O 1
ATOM 655 N N . ALA A 1 86 ? 7.372 -2.946 3.059 1.00 81.31 86 ALA A N 1
ATOM 656 C CA . ALA A 1 86 ? 8.456 -2.182 3.679 1.00 81.31 86 ALA A CA 1
ATOM 657 C C . ALA A 1 86 ? 9.751 -3.002 3.787 1.00 81.31 86 ALA A C 1
ATOM 659 O O . ALA A 1 86 ? 10.829 -2.503 3.469 1.00 81.31 86 ALA A O 1
ATOM 660 N N . ALA A 1 87 ? 9.652 -4.272 4.192 1.00 81.62 87 ALA A N 1
ATOM 661 C CA . ALA A 1 87 ? 10.794 -5.174 4.281 1.00 81.62 87 ALA A CA 1
ATOM 662 C C . ALA A 1 87 ? 11.409 -5.457 2.904 1.00 81.62 87 ALA A C 1
ATOM 664 O O . ALA A 1 87 ? 12.632 -5.447 2.772 1.00 81.62 87 ALA A O 1
ATOM 665 N N . THR A 1 88 ? 10.594 -5.664 1.865 1.00 74.38 88 THR A N 1
ATOM 666 C CA . THR A 1 88 ? 11.091 -5.830 0.491 1.00 74.38 88 THR A CA 1
ATOM 667 C C . THR A 1 88 ? 11.829 -4.583 0.006 1.00 74.38 88 THR A C 1
ATOM 669 O O . THR A 1 88 ? 12.933 -4.701 -0.518 1.00 74.38 88 THR A O 1
ATOM 672 N N . VAL A 1 89 ? 11.280 -3.387 0.241 1.00 75.06 89 VAL A N 1
ATOM 673 C CA . VAL A 1 89 ? 11.941 -2.120 -0.114 1.00 75.06 89 VAL A CA 1
ATOM 674 C C . VAL A 1 89 ? 13.273 -1.970 0.628 1.00 75.06 89 VAL A C 1
ATOM 676 O O . VAL A 1 89 ? 14.288 -1.700 -0.000 1.00 75.06 89 VAL A O 1
ATOM 679 N N . LEU A 1 90 ? 13.313 -2.223 1.939 1.00 74.50 90 LEU A N 1
ATOM 680 C CA . LEU A 1 90 ? 14.542 -2.099 2.736 1.00 74.50 90 LEU A CA 1
ATOM 681 C C . LEU A 1 90 ? 15.630 -3.122 2.378 1.00 74.50 90 LEU A C 1
ATOM 683 O O . LEU A 1 90 ? 16.807 -2.862 2.615 1.00 74.50 90 LEU A O 1
ATOM 687 N N . THR A 1 91 ? 15.254 -4.299 1.871 1.00 72.62 91 THR A N 1
ATOM 688 C CA . THR A 1 91 ? 16.202 -5.392 1.585 1.00 72.62 91 THR A CA 1
ATOM 689 C C . THR A 1 91 ? 16.670 -5.435 0.137 1.00 72.62 91 THR A C 1
ATOM 691 O O . THR A 1 91 ? 17.735 -5.987 -0.129 1.00 72.62 91 THR A O 1
ATOM 694 N N . GLN A 1 92 ? 15.898 -4.876 -0.797 1.00 67.06 92 GLN A N 1
ATOM 695 C CA . GLN A 1 92 ? 16.189 -4.959 -2.232 1.00 67.06 92 GLN A CA 1
ATOM 696 C C . GLN A 1 92 ? 16.469 -3.606 -2.886 1.00 67.06 92 GLN A C 1
ATOM 698 O O . GLN A 1 92 ? 17.016 -3.581 -3.987 1.00 67.06 92 GLN A O 1
ATOM 703 N N . TRP A 1 93 ? 16.122 -2.495 -2.235 1.00 64.25 93 TRP A N 1
ATOM 704 C CA . TRP A 1 93 ? 16.206 -1.165 -2.822 1.00 64.25 93 TRP A CA 1
ATOM 705 C C . TRP A 1 93 ? 17.110 -0.231 -2.011 1.00 64.25 93 TRP A C 1
ATOM 707 O O . TRP A 1 93 ? 17.134 -0.250 -0.785 1.00 64.25 93 TRP A O 1
ATOM 717 N N . ASP A 1 94 ? 17.906 0.546 -2.744 1.00 61.03 94 ASP A N 1
ATOM 718 C CA . ASP A 1 94 ? 19.026 1.360 -2.263 1.00 61.03 94 ASP A CA 1
ATOM 719 C C . ASP A 1 94 ? 18.674 2.318 -1.102 1.00 61.03 94 ASP A C 1
ATOM 721 O O . ASP A 1 94 ? 17.511 2.674 -0.893 1.00 61.03 94 ASP A O 1
ATOM 725 N N . ARG A 1 95 ? 19.689 2.795 -0.363 1.00 56.53 95 ARG A N 1
ATOM 726 C CA . ARG A 1 95 ? 19.534 3.598 0.879 1.00 56.53 95 ARG A CA 1
ATOM 727 C C . ARG A 1 95 ? 18.663 4.858 0.743 1.00 56.53 95 ARG A C 1
ATOM 729 O O . ARG A 1 95 ? 18.127 5.332 1.747 1.00 56.53 95 ARG A O 1
ATOM 736 N N . ASP A 1 96 ? 18.472 5.368 -0.469 1.00 59.59 96 ASP A N 1
ATOM 737 C CA . ASP A 1 96 ? 17.622 6.530 -0.762 1.00 59.59 96 ASP A CA 1
ATOM 738 C C . ASP A 1 96 ? 16.112 6.248 -0.602 1.00 59.59 96 ASP A C 1
ATOM 740 O O . ASP A 1 96 ? 15.288 7.161 -0.641 1.00 59.59 96 ASP A O 1
ATOM 744 N N . GLN A 1 97 ? 15.722 4.991 -0.376 1.00 62.88 97 GLN A N 1
ATOM 745 C CA . GLN A 1 97 ? 14.324 4.551 -0.279 1.00 62.88 97 GLN A CA 1
ATOM 746 C C . GLN A 1 97 ? 13.764 4.513 1.152 1.00 62.88 97 GLN A C 1
ATOM 748 O O . GLN A 1 97 ? 12.602 4.147 1.358 1.00 62.88 97 GLN A O 1
ATOM 753 N N . ASN A 1 98 ? 14.545 4.945 2.148 1.00 67.81 98 ASN A N 1
ATOM 754 C CA . ASN A 1 98 ? 14.140 4.937 3.558 1.00 67.81 98 ASN A CA 1
ATOM 755 C C . ASN A 1 98 ? 12.822 5.687 3.817 1.00 67.81 98 ASN A C 1
ATOM 757 O O . ASN A 1 98 ? 12.049 5.278 4.678 1.00 67.81 98 ASN A O 1
ATOM 761 N N . GLY A 1 99 ? 12.521 6.745 3.054 1.00 68.06 99 GLY A N 1
ATOM 762 C CA . GLY A 1 99 ? 11.265 7.494 3.194 1.00 68.06 99 GLY A CA 1
ATOM 763 C C . GLY A 1 99 ? 10.015 6.658 2.889 1.00 68.06 99 GLY A C 1
ATOM 764 O O . GLY A 1 99 ? 9.032 6.735 3.626 1.00 68.06 99 GLY A O 1
ATOM 765 N N . VAL A 1 100 ? 10.070 5.812 1.853 1.00 70.94 100 VAL A N 1
ATOM 766 C CA . VAL A 1 100 ? 8.968 4.905 1.487 1.00 70.94 100 VAL A CA 1
ATOM 767 C C . VAL A 1 100 ? 8.799 3.838 2.563 1.00 70.94 100 VAL A C 1
ATOM 769 O O . VAL A 1 100 ? 7.694 3.622 3.047 1.00 70.94 100 VAL A O 1
ATOM 772 N N . ALA A 1 101 ? 9.896 3.231 3.016 1.00 75.94 101 ALA A N 1
ATOM 773 C CA . ALA A 1 101 ? 9.848 2.234 4.079 1.00 75.94 101 ALA A CA 1
ATOM 774 C C . ALA A 1 101 ? 9.291 2.799 5.400 1.00 75.94 101 ALA A C 1
ATOM 776 O O . ALA A 1 101 ? 8.440 2.169 6.026 1.00 75.94 101 ALA A O 1
ATOM 777 N N . ILE A 1 102 ? 9.719 4.002 5.806 1.00 76.12 102 ILE A N 1
ATOM 778 C CA . ILE A 1 102 ? 9.207 4.687 7.004 1.00 76.12 102 ILE A CA 1
ATOM 779 C C . ILE A 1 102 ? 7.701 4.926 6.880 1.00 76.12 102 ILE A C 1
ATOM 781 O O . ILE A 1 102 ? 6.956 4.635 7.815 1.00 76.12 102 ILE A O 1
ATOM 785 N N . TYR A 1 103 ? 7.240 5.417 5.730 1.00 74.31 103 TYR A N 1
ATOM 786 C CA . TYR A 1 103 ? 5.816 5.623 5.479 1.00 74.31 103 TYR A CA 1
ATOM 787 C C . TYR A 1 103 ? 5.012 4.323 5.614 1.00 74.31 103 TYR A C 1
ATOM 789 O O . TYR A 1 103 ? 4.003 4.287 6.318 1.00 74.31 103 TYR A O 1
ATOM 797 N N . GLU A 1 104 ? 5.480 3.240 5.000 1.00 80.81 104 GLU A N 1
ATOM 798 C CA . GLU A 1 104 ? 4.816 1.935 5.046 1.00 80.81 104 GLU A CA 1
ATOM 799 C C . GLU A 1 104 ? 4.748 1.381 6.478 1.00 80.81 104 GLU A C 1
ATOM 801 O O . GLU A 1 104 ? 3.699 0.894 6.904 1.00 80.81 104 GLU A O 1
ATOM 806 N N . ILE A 1 105 ? 5.818 1.548 7.263 1.00 81.81 105 ILE A N 1
ATOM 807 C CA . ILE A 1 105 ? 5.860 1.193 8.690 1.00 81.81 105 ILE A CA 1
ATOM 808 C C . ILE A 1 105 ? 4.844 2.009 9.500 1.00 81.81 105 ILE A C 1
ATOM 810 O O . ILE A 1 105 ? 4.157 1.448 10.356 1.00 81.81 105 ILE A O 1
ATOM 814 N N . LEU A 1 106 ? 4.712 3.313 9.238 1.00 76.69 106 LEU A N 1
ATOM 815 C CA . LEU A 1 106 ? 3.740 4.171 9.925 1.00 76.69 106 LEU A CA 1
ATOM 816 C C . LEU A 1 106 ? 2.296 3.761 9.609 1.00 76.69 106 LEU A C 1
ATOM 818 O O . LEU A 1 106 ? 1.453 3.705 10.510 1.00 76.69 106 LEU A O 1
ATOM 822 N N . VAL A 1 107 ? 2.002 3.428 8.350 1.00 73.88 107 VAL A N 1
ATOM 823 C CA . VAL A 1 107 ? 0.668 2.959 7.949 1.00 73.88 107 VAL A CA 1
ATOM 824 C C . VAL A 1 107 ? 0.377 1.584 8.552 1.00 73.88 107 VAL A C 1
ATOM 826 O O . VAL A 1 107 ? -0.714 1.371 9.086 1.00 73.88 107 VAL A O 1
ATOM 829 N N . ALA A 1 108 ? 1.355 0.675 8.549 1.00 80.88 108 ALA A N 1
ATOM 830 C CA . ALA A 1 108 ? 1.237 -0.632 9.190 1.00 80.88 108 ALA A CA 1
ATOM 831 C C . ALA A 1 108 ? 0.996 -0.515 10.702 1.00 80.88 108 ALA A C 1
ATOM 833 O O . ALA A 1 108 ? 0.096 -1.161 11.237 1.00 80.88 108 ALA A O 1
ATOM 834 N N . GLY A 1 109 ? 1.740 0.363 11.381 1.00 76.69 109 GLY A N 1
ATOM 835 C CA . GLY A 1 109 ? 1.559 0.653 12.802 1.00 76.69 109 GLY A CA 1
ATOM 836 C C . GLY A 1 109 ? 0.175 1.231 13.102 1.00 76.69 109 GLY A C 1
ATOM 837 O O . GLY A 1 109 ? -0.465 0.833 14.073 1.00 76.69 109 GLY A O 1
ATOM 838 N N . THR A 1 110 ? -0.334 2.101 12.227 1.00 73.69 110 THR A N 1
ATOM 839 C CA . THR A 1 110 ? -1.692 2.655 12.341 1.00 73.69 110 THR A CA 1
ATOM 840 C C . THR A 1 110 ? -2.759 1.569 12.198 1.00 73.69 110 THR A C 1
ATOM 842 O O . THR A 1 110 ? -3.702 1.522 12.989 1.00 73.69 110 THR A O 1
ATOM 845 N N . ALA A 1 111 ? -2.598 0.660 11.233 1.00 76.25 111 ALA A N 1
ATOM 846 C CA . ALA A 1 111 ? -3.490 -0.480 11.055 1.00 76.25 111 ALA A CA 1
ATOM 847 C C . ALA A 1 111 ? -3.425 -1.445 12.256 1.00 76.25 111 ALA A C 1
ATOM 849 O O . ALA A 1 111 ? -4.464 -1.835 12.782 1.00 76.25 111 ALA A O 1
ATOM 850 N N . MET A 1 112 ? -2.234 -1.758 12.776 1.00 84.88 112 MET A N 1
ATOM 851 C CA . MET A 1 112 ? -2.086 -2.564 13.997 1.00 84.88 112 MET A CA 1
ATOM 852 C C . MET A 1 112 ? -2.757 -1.915 15.206 1.00 84.88 112 MET A C 1
ATOM 854 O O . MET A 1 112 ? -3.481 -2.584 15.943 1.00 84.88 112 MET A O 1
ATOM 858 N N . LEU A 1 113 ? -2.576 -0.608 15.395 1.00 78.75 113 LEU A N 1
ATOM 859 C CA . LEU A 1 113 ? -3.231 0.125 16.472 1.00 78.75 113 LEU A CA 1
ATOM 860 C C . LEU A 1 113 ? -4.759 0.058 16.330 1.00 78.75 113 LEU A C 1
ATOM 862 O O . LEU A 1 113 ? -5.455 -0.209 17.308 1.00 78.75 113 LEU A O 1
ATOM 866 N N . ALA A 1 114 ? -5.287 0.226 15.115 1.00 73.75 114 ALA A N 1
ATOM 867 C CA . ALA A 1 114 ? -6.713 0.059 14.839 1.00 73.75 114 ALA A CA 1
ATOM 868 C C . ALA A 1 114 ? -7.206 -1.379 15.098 1.00 73.75 114 ALA A C 1
ATOM 870 O O . ALA A 1 114 ? -8.337 -1.556 15.544 1.00 73.75 114 ALA A O 1
ATOM 871 N N . SER A 1 115 ? -6.365 -2.394 14.877 1.00 79.94 115 SER A N 1
ATOM 872 C CA . SER A 1 115 ? -6.680 -3.795 15.178 1.00 79.94 115 SER A CA 1
ATOM 873 C C . SER A 1 115 ? -6.755 -4.088 16.677 1.00 79.94 115 SER A C 1
ATOM 875 O O . SER A 1 115 ? -7.604 -4.870 17.082 1.00 79.94 115 SER A O 1
ATOM 877 N N . VAL A 1 116 ? -5.857 -3.524 17.492 1.00 82.00 116 VAL A N 1
ATOM 878 C CA . VAL A 1 116 ? -5.805 -3.778 18.949 1.00 82.00 116 VAL A CA 1
ATOM 879 C C . VAL A 1 116 ? -6.890 -3.002 19.694 1.00 82.00 116 VAL A C 1
ATOM 881 O O . VAL A 1 116 ? -7.379 -3.429 20.736 1.00 82.00 116 VAL A O 1
ATOM 884 N N . LEU A 1 117 ? -7.273 -1.840 19.166 1.00 74.50 117 LEU A N 1
ATOM 885 C CA . LEU A 1 117 ? -8.295 -0.986 19.758 1.00 74.50 117 LEU A CA 1
ATOM 886 C C . LEU A 1 117 ? -9.737 -1.452 19.480 1.00 74.50 117 LEU A C 1
ATOM 888 O O . LEU A 1 117 ? -10.657 -0.785 19.965 1.00 74.50 117 LEU A O 1
ATOM 892 N N . ASN A 1 118 ? -9.952 -2.529 18.723 1.00 62.56 118 ASN A N 1
ATOM 893 C CA . ASN A 1 118 ? -11.267 -3.086 18.385 1.00 62.56 118 ASN A CA 1
ATOM 894 C C . ASN A 1 118 ? -11.454 -4.484 18.966 1.00 62.56 118 ASN A C 1
ATOM 896 O O . ASN A 1 118 ? -12.554 -4.712 19.511 1.00 62.56 118 ASN A O 1
#

pLDDT: mean 82.98, std 8.53, range [56.53, 97.12]

Foldseek 3Di:
DDPVLLVLLVVLLVQLVVLLVLLVCCQVPVCVSQVVVDDQRNPDDSVVSNVSSVLSNQLSVLSNCCSVVVALVSLQVNLVSLQVVLVCCVPPPDPVCVVVSVVSNVSSVSSNVSNVVD

Radius of gyration: 14.52 Å; chains: 1; bounding box: 36×20×38 Å

Sequence (118 aa):
MSPFKQILRIILVIHGFLNIAQGFYVVFSPRAWAKQAGPAFVGSSEQALQSIGLGSIGVGAYGALGAYSNDRHFYALTALMRYTFAATVLTQWDRDQNGVAIYEILVAGTAMLASVLN